Protein AF-A0A950E4J3-F1 (afdb_monomer)

Foldseek 3Di:
DVVVVVVVVVVVVVVVLVVLLVVLVVVLVVVLVVLVVVVVPDDVVVCVVDPPVVSVCCSPVVSVVSSVVSND

Mean predicted aligned error: 4.02 Å

Structure (mmCIF, N/CA/C/O backbone):
data_AF-A0A950E4J3-F1
#
_entry.id   AF-A0A950E4J3-F1
#
loop_
_atom_site.group_PDB
_atom_site.id
_atom_site.type_symbol
_atom_site.label_atom_id
_atom_site.label_alt_id
_atom_site.label_comp_id
_atom_site.label_asym_id
_atom_site.label_entity_id
_atom_site.label_seq_id
_atom_site.pdbx_PDB_ins_code
_atom_site.Cartn_x
_atom_site.Cartn_y
_atom_site.Cartn_z
_atom_site.occupancy
_atom_site.B_iso_or_equiv
_atom_site.auth_seq_id
_atom_site.auth_comp_id
_atom_site.auth_asym_id
_atom_site.auth_atom_id
_atom_site.pdbx_PDB_model_num
ATOM 1 N N . ALA A 1 1 ? 21.447 -3.789 -32.849 1.00 88.69 1 ALA A N 1
ATOM 2 C CA . ALA A 1 1 ? 21.400 -4.475 -31.540 1.00 88.69 1 ALA A CA 1
ATOM 3 C C . ALA A 1 1 ? 21.121 -3.495 -30.398 1.00 88.69 1 ALA A C 1
ATOM 5 O O . ALA A 1 1 ? 20.055 -3.596 -29.814 1.00 88.69 1 ALA A O 1
ATOM 6 N N . PHE A 1 2 ? 21.990 -2.504 -30.149 1.00 96.25 2 PHE A N 1
ATOM 7 C CA . PHE A 1 2 ? 21.866 -1.571 -29.012 1.00 96.25 2 PHE A CA 1
ATOM 8 C C . PHE A 1 2 ? 20.515 -0.832 -28.903 1.00 96.25 2 PHE A C 1
ATOM 10 O O . PHE A 1 2 ? 19.898 -0.833 -27.843 1.00 96.25 2 PHE A O 1
ATOM 17 N N . LEU A 1 3 ? 20.013 -0.249 -30.000 1.00 97.31 3 LEU A N 1
ATOM 18 C CA . LEU A 1 3 ? 18.724 0.466 -29.987 1.00 97.31 3 LEU A CA 1
ATOM 19 C C . LEU A 1 3 ? 17.536 -0.459 -29.695 1.00 97.31 3 LEU A C 1
ATOM 21 O O . LEU A 1 3 ? 16.600 -0.068 -29.008 1.00 97.31 3 LEU A O 1
ATOM 25 N N . VAL A 1 4 ? 17.599 -1.702 -30.180 1.00 97.38 4 VAL A N 1
ATOM 26 C CA . VAL A 1 4 ? 16.563 -2.710 -29.922 1.00 97.38 4 VAL A CA 1
ATOM 27 C C . VAL A 1 4 ? 16.581 -3.105 -28.447 1.00 97.38 4 VAL A C 1
ATOM 29 O O . VAL A 1 4 ? 15.534 -3.103 -27.813 1.00 97.38 4 VAL A O 1
ATOM 32 N N . SER A 1 5 ? 17.759 -3.373 -27.871 1.00 97.38 5 SER A N 1
ATOM 33 C CA . SER A 1 5 ? 17.871 -3.673 -26.438 1.00 97.38 5 SER A CA 1
ATOM 34 C C . SER A 1 5 ? 17.438 -2.501 -25.555 1.00 97.38 5 SER A C 1
ATOM 36 O O . SER A 1 5 ? 16.767 -2.724 -24.552 1.00 97.38 5 SER A O 1
ATOM 38 N N . ALA A 1 6 ? 17.759 -1.260 -25.937 1.00 97.69 6 ALA A N 1
ATOM 39 C CA . ALA A 1 6 ? 17.334 -0.069 -25.202 1.00 97.69 6 ALA A CA 1
ATOM 40 C C . ALA A 1 6 ? 15.806 0.099 -25.223 1.00 97.69 6 ALA A C 1
ATOM 42 O O . ALA A 1 6 ? 15.200 0.363 -24.187 1.00 97.69 6 ALA A O 1
ATOM 43 N N . LEU A 1 7 ? 15.175 -0.119 -26.381 1.00 98.12 7 LEU A N 1
ATOM 44 C CA . LEU A 1 7 ? 13.720 -0.069 -26.513 1.00 98.12 7 LEU A CA 1
ATOM 45 C C . LEU A 1 7 ? 13.034 -1.164 -25.685 1.00 98.12 7 LEU A C 1
ATOM 47 O O . LEU A 1 7 ? 12.076 -0.879 -24.972 1.00 98.12 7 LEU A O 1
ATOM 51 N N . VAL A 1 8 ? 13.541 -2.400 -25.744 1.00 98.31 8 VAL A N 1
ATOM 52 C CA . VAL A 1 8 ? 13.011 -3.521 -24.950 1.00 98.31 8 VAL A CA 1
ATOM 53 C C . VAL A 1 8 ? 13.100 -3.213 -23.458 1.00 98.31 8 VAL A C 1
ATOM 55 O O . VAL A 1 8 ? 12.123 -3.412 -22.741 1.00 98.31 8 VAL A O 1
ATOM 58 N N . TYR A 1 9 ? 14.234 -2.684 -22.995 1.00 98.00 9 TYR A N 1
ATOM 59 C CA . TYR A 1 9 ? 14.410 -2.296 -21.598 1.00 98.00 9 TYR A CA 1
ATOM 60 C C . TYR A 1 9 ? 13.419 -1.207 -21.168 1.00 98.00 9 TYR A C 1
ATOM 62 O O . TYR A 1 9 ? 12.768 -1.3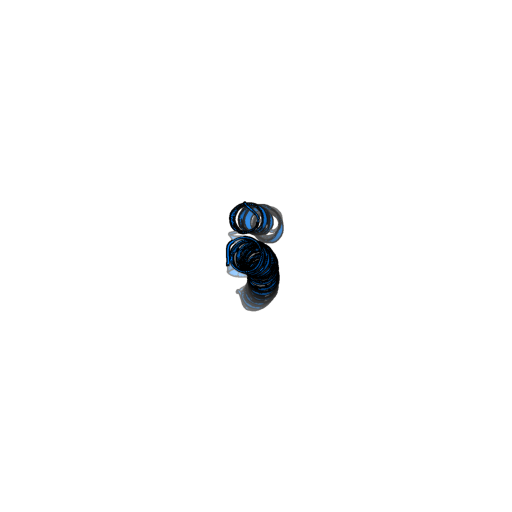51 -20.137 1.00 98.00 9 TYR A O 1
ATOM 70 N N . ALA A 1 10 ? 13.251 -0.152 -21.973 1.00 98.06 10 ALA A N 1
ATOM 71 C CA . ALA A 1 10 ? 12.329 0.939 -21.662 1.00 98.06 10 ALA A CA 1
ATOM 72 C C . ALA A 1 10 ? 10.874 0.454 -21.553 1.00 98.06 10 ALA A C 1
ATOM 74 O O . ALA A 1 10 ? 10.175 0.793 -20.600 1.00 98.06 10 ALA A O 1
ATOM 75 N N . VAL A 1 11 ? 10.431 -0.386 -22.495 1.00 98.38 11 VAL A N 1
ATOM 76 C CA . VAL A 1 11 ? 9.079 -0.965 -22.475 1.00 98.38 11 VAL A CA 1
ATOM 77 C C . VAL A 1 11 ? 8.900 -1.905 -21.285 1.00 98.38 11 VAL A C 1
ATOM 79 O O . VAL A 1 11 ? 7.881 -1.828 -20.604 1.00 98.38 11 VAL A O 1
ATOM 82 N N . ALA A 1 12 ? 9.879 -2.770 -21.009 1.00 98.06 12 ALA A N 1
ATOM 83 C CA . ALA A 1 12 ? 9.819 -3.696 -19.882 1.00 98.06 12 ALA A CA 1
ATOM 84 C C . ALA A 1 12 ? 9.769 -2.955 -18.538 1.00 98.06 12 ALA A C 1
ATOM 86 O O . ALA A 1 12 ? 8.953 -3.297 -17.688 1.00 98.06 12 ALA A O 1
ATOM 87 N N . SER A 1 13 ? 10.586 -1.912 -18.370 1.00 97.75 13 SER A N 1
ATOM 88 C CA . SER A 1 13 ? 10.592 -1.076 -17.168 1.00 97.75 13 SER A CA 1
ATOM 89 C C . SER A 1 13 ? 9.259 -0.352 -16.983 1.00 97.75 13 SER A C 1
ATOM 91 O O . SER A 1 13 ? 8.681 -0.423 -15.902 1.00 97.75 13 SER A O 1
ATOM 93 N N . TYR A 1 14 ? 8.717 0.260 -18.041 1.00 97.56 14 TYR A N 1
ATOM 94 C CA . TYR A 1 14 ? 7.406 0.908 -17.982 1.00 97.56 14 TYR A CA 1
ATOM 95 C C . TYR A 1 14 ? 6.289 -0.081 -17.622 1.00 97.56 14 TYR A C 1
ATOM 97 O O . TYR A 1 14 ? 5.470 0.189 -16.743 1.00 97.56 14 TYR A O 1
ATOM 105 N N . ALA A 1 15 ? 6.275 -1.250 -18.270 1.00 98.06 15 ALA A N 1
ATOM 106 C CA . ALA A 1 15 ? 5.298 -2.294 -17.992 1.00 98.06 15 ALA A CA 1
ATOM 107 C C . ALA A 1 15 ? 5.412 -2.802 -16.550 1.00 98.06 15 ALA A C 1
ATOM 109 O O . ALA A 1 15 ? 4.393 -2.985 -15.891 1.00 98.06 15 ALA A O 1
ATOM 110 N N . GLN A 1 16 ? 6.632 -2.991 -16.040 1.00 96.56 16 GLN A N 1
ATOM 111 C CA . GLN A 1 16 ? 6.864 -3.392 -14.657 1.00 96.56 16 GLN A CA 1
ATOM 112 C C . GLN A 1 16 ? 6.294 -2.361 -13.679 1.00 96.56 16 GLN A C 1
ATOM 114 O O . GLN A 1 16 ? 5.503 -2.739 -12.819 1.00 96.56 16 GLN A O 1
ATOM 119 N N . THR A 1 17 ? 6.637 -1.078 -13.824 1.00 94.81 17 THR A N 1
ATOM 120 C CA . THR A 1 17 ? 6.125 -0.008 -12.951 1.00 94.81 17 THR A CA 1
ATOM 121 C C . THR A 1 17 ? 4.598 0.050 -12.980 1.00 94.81 17 THR A C 1
ATOM 123 O O . THR A 1 17 ? 3.959 0.092 -11.931 1.00 94.81 17 THR A O 1
ATOM 126 N N . TYR A 1 18 ? 3.997 -0.029 -14.171 1.00 96.00 18 TYR A N 1
ATOM 127 C CA . TYR A 1 18 ? 2.543 -0.027 -14.315 1.00 96.00 18 TYR A CA 1
ATOM 128 C C . TYR A 1 18 ? 1.882 -1.234 -13.636 1.00 96.00 18 TYR A C 1
ATOM 130 O O . TYR A 1 18 ? 0.901 -1.081 -12.910 1.00 96.00 18 TYR A O 1
ATOM 138 N N . LEU A 1 19 ? 2.416 -2.441 -13.853 1.00 96.19 19 LEU A N 1
ATOM 139 C CA . LEU A 1 19 ? 1.868 -3.668 -13.277 1.00 96.19 19 LEU A CA 1
ATOM 140 C C . LEU A 1 19 ? 2.002 -3.689 -11.753 1.00 96.19 19 LEU A C 1
ATOM 142 O O . LEU A 1 19 ? 1.056 -4.089 -11.080 1.00 96.19 19 LEU A O 1
ATOM 146 N N . VAL A 1 20 ? 3.137 -3.239 -11.210 1.00 94.56 20 VAL A N 1
ATOM 147 C CA . VAL A 1 20 ? 3.349 -3.136 -9.759 1.00 94.56 20 VAL A CA 1
ATOM 148 C C . VAL A 1 20 ? 2.333 -2.177 -9.142 1.00 94.56 20 VAL A C 1
ATOM 150 O O . VAL A 1 20 ? 1.614 -2.580 -8.229 1.00 94.56 20 VAL A O 1
ATOM 153 N N . GLY A 1 21 ? 2.180 -0.970 -9.699 1.00 93.19 21 GLY A N 1
ATOM 154 C CA . GLY A 1 21 ? 1.180 -0.010 -9.222 1.00 93.19 21 GLY A CA 1
ATOM 155 C C . GLY A 1 21 ? -0.249 -0.557 -9.309 1.00 93.19 21 GLY A C 1
ATOM 156 O O . GLY A 1 21 ? -1.028 -0.447 -8.361 1.00 93.19 21 GLY A O 1
ATOM 157 N N . TRP A 1 22 ? -0.593 -1.232 -10.411 1.00 95.12 22 TRP A N 1
ATOM 158 C CA . TRP A 1 22 ? -1.912 -1.847 -10.584 1.00 95.12 22 TRP A CA 1
ATOM 159 C C . TRP A 1 22 ? -2.198 -2.948 -9.551 1.00 95.12 22 TRP A C 1
ATOM 161 O O . TRP A 1 22 ? -3.284 -2.982 -8.965 1.00 95.12 22 TRP A O 1
ATOM 171 N N . VAL A 1 23 ? -1.230 -3.835 -9.294 1.00 95.06 23 VAL A N 1
ATOM 172 C CA . VAL A 1 23 ? -1.358 -4.889 -8.274 1.00 95.06 23 VAL A CA 1
ATOM 173 C C . VAL A 1 23 ? -1.452 -4.283 -6.874 1.00 95.06 23 VAL A C 1
ATOM 175 O O . VAL A 1 23 ? -2.280 -4.737 -6.079 1.00 95.06 23 VAL A O 1
ATOM 178 N N . GLY A 1 24 ? -0.657 -3.254 -6.579 1.00 93.31 24 GLY A N 1
ATOM 179 C CA . GLY A 1 24 ? -0.666 -2.554 -5.296 1.00 93.31 24 GLY A CA 1
ATOM 180 C C . GLY A 1 24 ? -2.035 -1.965 -4.969 1.00 93.31 24 GLY A C 1
ATOM 181 O O . GLY A 1 24 ? -2.656 -2.338 -3.970 1.00 93.31 24 GLY A O 1
ATOM 182 N N . GLN A 1 25 ? -2.572 -1.160 -5.887 1.00 93.62 25 GLN A N 1
ATOM 183 C CA . GLN A 1 25 ? -3.897 -0.552 -5.752 1.00 93.62 25 GLN A 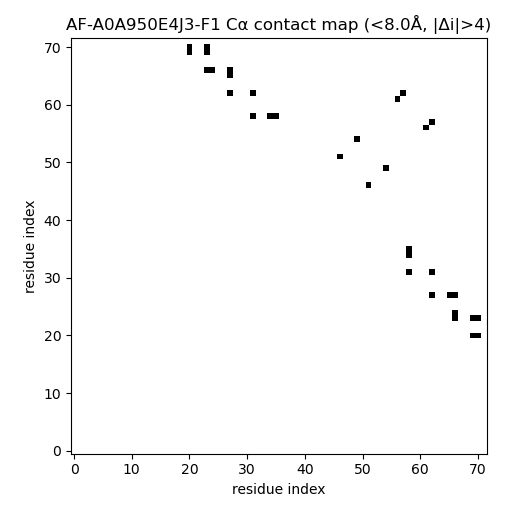CA 1
ATOM 184 C C . GLN A 1 25 ? -5.006 -1.599 -5.583 1.00 93.62 25 GLN A C 1
ATOM 186 O O . GLN A 1 25 ? -5.873 -1.475 -4.713 1.00 93.62 25 GLN A O 1
ATOM 191 N N . ARG A 1 26 ? -4.969 -2.682 -6.372 1.00 95.69 26 ARG A N 1
ATOM 192 C CA . ARG A 1 26 ? -5.971 -3.753 -6.274 1.00 95.69 26 ARG A CA 1
ATOM 193 C C . ARG A 1 26 ? -5.887 -4.506 -4.944 1.00 95.69 26 ARG A C 1
ATOM 195 O O . ARG A 1 26 ? -6.916 -4.843 -4.364 1.00 95.69 26 ARG A O 1
ATOM 202 N N . THR A 1 27 ? -4.678 -4.722 -4.433 1.00 95.19 27 THR A N 1
ATOM 203 C CA . THR A 1 27 ? -4.454 -5.378 -3.137 1.00 95.19 27 THR A CA 1
ATOM 204 C C . THR A 1 27 ? -4.975 -4.525 -1.980 1.00 95.19 27 THR A C 1
ATOM 206 O O . THR A 1 27 ? -5.641 -5.044 -1.083 1.00 95.19 27 THR A O 1
ATOM 209 N N . LEU A 1 28 ? -4.742 -3.211 -2.013 1.00 94.62 28 LEU A N 1
ATOM 210 C CA . LEU A 1 28 ? -5.242 -2.277 -0.998 1.00 94.62 28 LEU A CA 1
ATOM 211 C C . LEU A 1 28 ? -6.762 -2.148 -1.033 1.00 94.62 28 LEU A C 1
ATOM 213 O O . LEU A 1 28 ? -7.406 -2.118 0.019 1.00 94.62 28 LEU A O 1
ATOM 217 N N . GLN A 1 29 ? -7.354 -2.131 -2.228 1.00 95.44 29 GLN A N 1
ATOM 218 C CA . GLN A 1 29 ? -8.805 -2.167 -2.387 1.00 95.44 29 GLN A CA 1
ATOM 219 C C . GLN A 1 29 ? -9.400 -3.420 -1.730 1.00 95.44 29 GLN A C 1
ATOM 221 O O . GLN A 1 29 ? -10.323 -3.314 -0.917 1.00 95.44 29 GLN A O 1
ATOM 226 N N . ASP A 1 30 ? -8.844 -4.594 -2.029 1.00 96.81 30 ASP A N 1
ATOM 227 C CA . ASP A 1 30 ? -9.280 -5.858 -1.435 1.00 96.81 30 ASP A CA 1
ATOM 228 C C . ASP A 1 30 ? -9.111 -5.859 0.091 1.00 96.81 30 ASP A C 1
ATOM 230 O O . ASP A 1 30 ? -9.991 -6.335 0.816 1.00 96.81 30 ASP A O 1
ATOM 234 N N . LEU A 1 31 ? -8.012 -5.291 0.599 1.00 95.62 31 LEU A N 1
ATOM 235 C CA . LEU A 1 31 ? -7.766 -5.154 2.032 1.00 95.62 31 LEU A CA 1
ATOM 236 C C . LEU A 1 31 ? -8.840 -4.291 2.707 1.00 95.62 31 LEU A C 1
ATOM 238 O O . LEU A 1 31 ? -9.420 -4.729 3.703 1.00 95.62 31 LEU A O 1
ATOM 242 N N . ARG A 1 32 ? -9.156 -3.110 2.155 1.00 95.94 32 ARG A N 1
ATOM 243 C CA . ARG A 1 32 ? -10.203 -2.214 2.685 1.00 95.94 32 ARG A CA 1
ATOM 244 C C . ARG A 1 32 ? -11.552 -2.923 2.765 1.00 95.94 32 ARG A C 1
ATOM 246 O O . ARG A 1 32 ? -12.217 -2.870 3.799 1.00 95.94 32 ARG A O 1
ATOM 253 N N . VAL A 1 33 ? -11.931 -3.645 1.709 1.00 97.00 33 VAL A N 1
ATOM 254 C CA . VAL A 1 33 ? -13.191 -4.404 1.669 1.00 97.00 33 VAL A CA 1
ATOM 255 C C . VAL A 1 33 ? -13.210 -5.501 2.735 1.00 97.00 33 VAL A C 1
ATOM 257 O O . VAL A 1 33 ? -14.194 -5.632 3.468 1.00 97.00 33 VAL A O 1
ATOM 260 N N . ARG A 1 34 ? -12.125 -6.275 2.868 1.00 97.00 34 ARG A N 1
ATOM 261 C CA . ARG A 1 34 ? -12.028 -7.354 3.865 1.00 97.00 34 ARG A CA 1
ATOM 262 C C . ARG A 1 34 ? -12.051 -6.822 5.295 1.00 97.00 34 ARG A C 1
ATOM 264 O O . ARG A 1 34 ? -12.758 -7.390 6.124 1.00 97.00 34 ARG A O 1
ATOM 271 N N . LEU A 1 35 ? -11.325 -5.741 5.582 1.00 95.69 35 LEU A N 1
ATOM 272 C CA . LEU A 1 35 ? -11.320 -5.103 6.900 1.00 95.69 35 LEU A CA 1
ATOM 273 C C . LEU A 1 35 ? -12.710 -4.580 7.260 1.00 95.69 35 LEU A C 1
ATOM 275 O O . LEU A 1 35 ? -13.216 -4.885 8.338 1.00 95.69 35 LEU A O 1
ATOM 279 N N . PHE A 1 36 ? -13.368 -3.875 6.340 1.00 95.88 36 PHE A N 1
ATOM 280 C CA . PHE A 1 36 ? -14.718 -3.371 6.565 1.00 95.88 36 PHE A CA 1
ATOM 281 C C . PHE A 1 36 ? -15.724 -4.503 6.818 1.00 95.88 36 PHE A C 1
ATOM 283 O O . PHE A 1 36 ? -16.506 -4.447 7.769 1.00 95.88 36 PHE A O 1
ATOM 290 N N . ALA A 1 37 ? -15.672 -5.570 6.016 1.00 97.69 37 ALA A N 1
ATOM 291 C CA . ALA A 1 37 ? -16.521 -6.744 6.198 1.00 97.69 37 ALA A CA 1
ATOM 292 C C . ALA A 1 37 ? -16.232 -7.486 7.515 1.00 97.69 37 ALA A C 1
ATOM 294 O O . ALA A 1 37 ? -17.157 -7.994 8.151 1.00 97.69 37 ALA A O 1
ATOM 295 N N . HIS A 1 38 ? -14.966 -7.556 7.937 1.00 96.44 38 HIS A N 1
ATOM 296 C CA . HIS A 1 38 ? -14.580 -8.161 9.209 1.00 96.44 38 HIS A CA 1
ATOM 297 C C . HIS A 1 38 ? -15.121 -7.356 10.393 1.00 96.44 38 HIS A C 1
ATOM 299 O O . HIS A 1 38 ? -15.738 -7.933 11.287 1.00 96.44 38 HIS A O 1
ATOM 305 N N . LEU A 1 39 ? -14.972 -6.027 10.363 1.00 95.38 39 LEU A N 1
ATOM 306 C CA . LEU A 1 39 ? -15.498 -5.140 11.397 1.00 95.38 39 L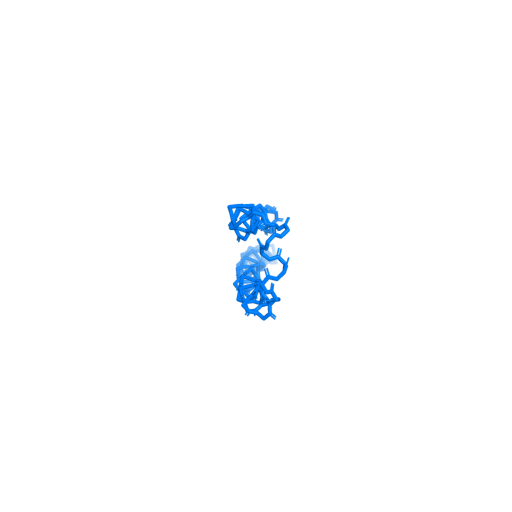EU A CA 1
ATOM 307 C C . LEU A 1 39 ? -17.014 -5.318 11.561 1.00 95.38 39 LEU A C 1
ATOM 309 O O . LEU A 1 39 ? -17.486 -5.531 12.677 1.00 95.38 39 LEU A O 1
ATOM 313 N N . GLN A 1 40 ? -17.782 -5.350 10.471 1.00 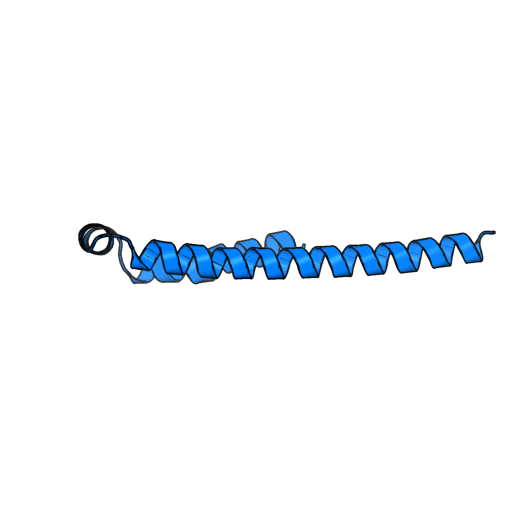95.31 40 GLN A N 1
ATOM 314 C CA . GLN A 1 40 ? -19.239 -5.550 10.539 1.00 95.31 40 GLN A CA 1
ATOM 315 C C . GLN A 1 40 ? -19.674 -6.854 11.231 1.00 95.31 40 GLN A C 1
ATOM 317 O O . GLN A 1 40 ? -20.796 -6.937 11.723 1.00 95.31 40 GLN A O 1
ATOM 322 N N . ARG A 1 41 ? -18.809 -7.875 11.277 1.00 96.81 41 ARG A N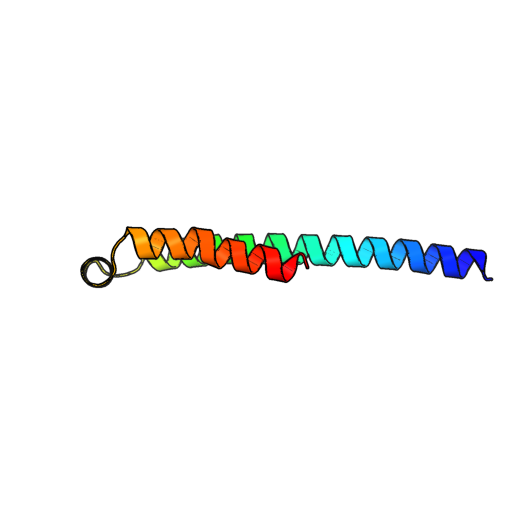 1
ATOM 323 C CA . ARG A 1 41 ? -19.097 -9.173 11.910 1.00 96.81 41 ARG A CA 1
ATOM 324 C C . ARG A 1 41 ? -18.648 -9.252 13.370 1.00 96.81 41 ARG A C 1
ATOM 326 O O . ARG A 1 41 ? -18.958 -10.237 14.039 1.00 96.81 41 ARG A O 1
ATOM 333 N N . LEU A 1 42 ? -17.906 -8.263 13.871 1.00 95.88 42 LEU A N 1
ATOM 334 C CA . LEU A 1 42 ? 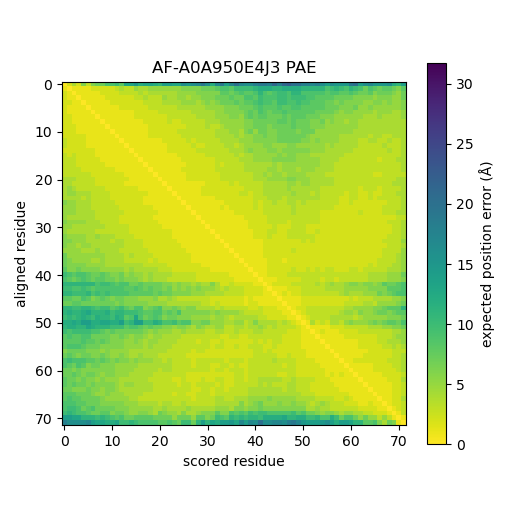-17.449 -8.244 15.259 1.00 95.88 42 LEU A CA 1
ATOM 335 C C . LEU A 1 42 ? -18.601 -7.952 16.222 1.00 95.88 42 LEU A C 1
ATOM 337 O O . LEU A 1 42 ? -19.533 -7.208 15.925 1.00 95.88 42 LEU A O 1
ATOM 341 N N . SER A 1 43 ? -18.516 -8.533 17.418 1.00 95.62 43 SER A N 1
ATOM 342 C CA . SER A 1 43 ? -19.533 -8.352 18.450 1.00 95.62 43 SER A CA 1
ATOM 343 C C . SER A 1 43 ? -19.541 -6.928 19.009 1.00 95.62 43 SER A C 1
ATOM 345 O O . SER A 1 43 ? -18.518 -6.250 19.068 1.00 95.62 43 SER A O 1
ATOM 347 N N . ILE A 1 44 ? -20.685 -6.497 19.541 1.00 92.06 44 ILE A N 1
ATOM 348 C CA . ILE A 1 44 ? -20.833 -5.201 20.231 1.00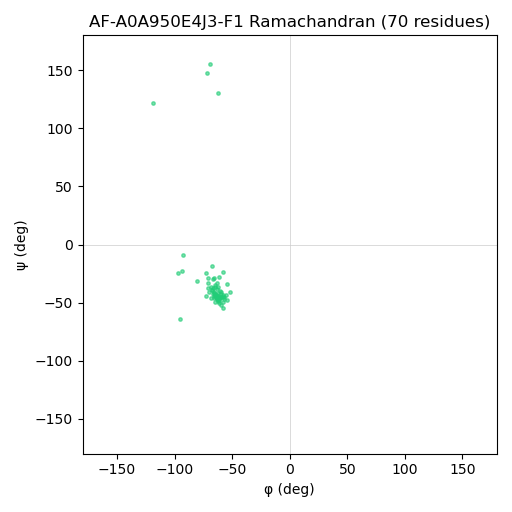 92.06 44 ILE A CA 1
ATOM 349 C C . ILE A 1 44 ? -19.813 -5.040 21.375 1.00 92.06 44 ILE A C 1
ATOM 351 O O . ILE A 1 44 ? -19.284 -3.952 21.598 1.00 92.06 44 ILE A O 1
ATOM 355 N N . GLY A 1 45 ? -19.452 -6.134 22.056 1.00 95.06 45 GLY A N 1
ATOM 356 C CA . GLY A 1 45 ? -18.428 -6.121 23.105 1.00 95.06 45 GLY A CA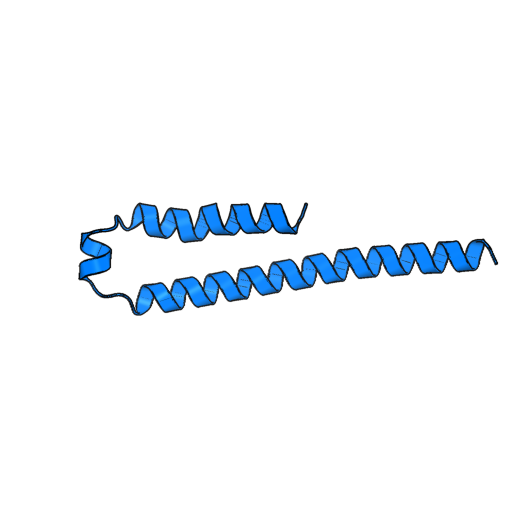 1
ATOM 357 C C . GLY A 1 45 ? -17.036 -5.701 22.611 1.00 95.06 45 GLY A C 1
ATOM 358 O O . GLY A 1 45 ? -16.271 -5.121 23.379 1.00 95.06 45 GLY A O 1
ATOM 359 N N . PHE A 1 46 ? -16.703 -5.939 21.337 1.00 94.62 46 PHE A N 1
ATOM 360 C CA . PHE A 1 46 ? -15.475 -5.418 20.727 1.00 94.62 46 PHE A CA 1
ATOM 361 C C . PHE A 1 46 ? -15.491 -3.885 20.666 1.00 94.62 46 PHE A C 1
ATOM 363 O O . PHE A 1 46 ? -14.514 -3.251 21.066 1.00 94.62 46 PHE A O 1
ATOM 370 N N . TYR A 1 47 ? -16.611 -3.299 20.244 1.00 94.12 47 TYR A N 1
ATOM 371 C CA . TYR A 1 47 ? -16.795 -1.850 20.120 1.00 94.12 47 TYR A CA 1
ATOM 372 C C . TYR A 1 47 ? -16.928 -1.131 21.465 1.00 94.12 47 TYR A C 1
ATOM 374 O O . TYR A 1 47 ? -16.586 0.040 21.578 1.00 94.12 47 TYR A O 1
ATOM 382 N N . SER A 1 48 ? -17.354 -1.832 22.517 1.00 92.06 48 SER A N 1
ATOM 383 C CA . SER A 1 48 ? -17.314 -1.290 23.880 1.00 92.06 48 SER A CA 1
ATOM 384 C C . SER A 1 48 ? -15.887 -1.183 24.434 1.00 92.06 48 SER A C 1
ATOM 386 O O . SER A 1 48 ? -15.636 -0.338 25.289 1.00 92.06 48 SER A O 1
ATOM 388 N N . ARG A 1 49 ? -14.961 -2.044 23.986 1.00 93.19 49 ARG A N 1
ATOM 389 C CA . ARG A 1 49 ? -13.556 -2.063 24.438 1.00 93.19 49 ARG A CA 1
ATOM 390 C C . ARG A 1 49 ? -12.625 -1.235 23.554 1.00 93.19 49 ARG A C 1
ATOM 392 O O . ARG A 1 49 ? -11.573 -0.807 24.018 1.00 93.19 49 ARG A O 1
ATOM 399 N N . ASN A 1 50 ? -13.006 -0.999 22.301 1.00 92.25 50 ASN A N 1
ATOM 400 C CA . ASN A 1 50 ? -12.214 -0.263 21.320 1.00 92.25 50 ASN A CA 1
ATOM 401 C C . ASN A 1 50 ? -12.973 0.980 20.859 1.00 92.25 50 ASN A C 1
ATOM 403 O O . ASN A 1 50 ? -14.067 0.879 20.310 1.00 92.25 50 ASN A O 1
ATOM 407 N N . ARG A 1 51 ? -12.380 2.163 21.042 1.00 91.88 51 ARG A N 1
ATOM 408 C CA . ARG A 1 51 ? -13.007 3.431 20.642 1.00 91.88 51 ARG A CA 1
ATOM 409 C C . ARG A 1 51 ? -13.228 3.460 19.127 1.00 91.88 51 ARG A C 1
ATOM 411 O O . ARG A 1 51 ? -12.279 3.257 18.372 1.00 91.88 51 ARG A O 1
ATOM 418 N N . ALA A 1 52 ? -14.440 3.809 18.694 1.00 89.50 52 ALA A N 1
ATOM 419 C CA . ALA A 1 52 ? -14.804 3.890 17.276 1.00 89.50 52 ALA A CA 1
ATOM 420 C C . ALA A 1 52 ? -13.824 4.748 16.451 1.00 89.50 52 ALA A C 1
ATOM 422 O O . ALA A 1 52 ? -13.409 4.339 15.373 1.00 89.50 52 ALA A O 1
ATOM 423 N N . GLY A 1 53 ? -13.367 5.883 16.994 1.00 92.56 53 GLY A N 1
ATOM 424 C CA . GLY A 1 53 ? -12.388 6.744 16.319 1.00 92.56 53 GLY A CA 1
ATOM 425 C C . GLY A 1 53 ? -11.027 6.081 16.074 1.00 92.56 53 GLY A C 1
ATOM 426 O O . GLY A 1 53 ? -10.411 6.327 15.044 1.00 92.56 53 GLY A O 1
ATOM 427 N N . VAL A 1 54 ? -10.576 5.190 16.967 1.00 93.81 54 VAL A N 1
ATOM 428 C CA . VAL A 1 54 ? -9.326 4.433 16.765 1.00 93.81 54 VAL A CA 1
ATOM 429 C C . VAL A 1 54 ? -9.501 3.418 15.640 1.00 93.81 54 VAL A C 1
ATOM 431 O O . VAL A 1 54 ? -8.614 3.272 14.811 1.00 93.81 54 VAL A O 1
ATOM 434 N N . ILE A 1 55 ? -10.655 2.749 15.581 1.00 93.81 55 ILE A N 1
ATOM 435 C CA . ILE A 1 55 ? -10.964 1.781 14.521 1.00 93.81 55 ILE A CA 1
ATOM 436 C C . ILE A 1 55 ? -10.989 2.476 13.155 1.00 93.81 55 ILE A C 1
ATOM 438 O O . ILE A 1 55 ? -10.368 1.988 12.215 1.00 93.81 55 ILE A O 1
ATOM 442 N N . ILE A 1 56 ? -11.660 3.628 13.063 1.00 93.44 56 ILE A N 1
ATOM 443 C CA . ILE A 1 56 ? -11.727 4.423 11.829 1.00 93.44 56 ILE A CA 1
ATOM 444 C C . ILE A 1 56 ? -10.329 4.901 11.428 1.00 93.44 56 ILE A C 1
ATOM 446 O O . ILE A 1 56 ? -9.934 4.678 10.291 1.00 93.44 56 ILE A O 1
ATOM 450 N N . SER A 1 57 ? -9.563 5.467 12.370 1.00 95.88 57 SER A N 1
ATOM 451 C CA . SER A 1 57 ? -8.194 5.941 12.124 1.00 95.88 57 SER A CA 1
ATOM 452 C C . SER A 1 57 ? -7.297 4.842 11.557 1.00 95.88 57 SER A C 1
ATOM 454 O O . SER A 1 57 ? -6.587 5.079 10.592 1.00 95.88 57 SER A O 1
ATOM 456 N N . ARG A 1 58 ? -7.369 3.617 12.089 1.00 93.81 58 ARG A N 1
ATOM 457 C CA . ARG A 1 58 ? -6.591 2.491 11.550 1.00 93.81 58 ARG A CA 1
ATOM 458 C C . ARG A 1 58 ? -7.057 2.072 10.155 1.00 93.81 58 ARG A C 1
ATOM 460 O O . ARG A 1 58 ? -6.243 1.761 9.299 1.00 93.81 58 ARG A O 1
ATOM 467 N N . MET A 1 59 ? -8.365 2.072 9.903 1.00 92.88 59 MET A N 1
ATOM 468 C CA . MET A 1 59 ? -8.906 1.742 8.579 1.00 92.88 59 MET A CA 1
ATOM 469 C C . MET A 1 59 ? -8.528 2.758 7.497 1.00 92.88 59 MET A C 1
ATOM 471 O O . MET A 1 59 ? -8.480 2.386 6.327 1.00 92.88 59 MET A O 1
ATOM 475 N N . THR A 1 60 ? -8.308 4.021 7.865 1.00 92.12 60 THR A N 1
ATOM 476 C CA . THR A 1 60 ? -7.913 5.071 6.923 1.00 92.12 60 THR A CA 1
ATOM 477 C C . THR A 1 60 ? -6.401 5.244 6.901 1.00 92.12 60 THR A C 1
ATOM 479 O O . THR A 1 60 ? -5.778 4.929 5.897 1.00 92.12 60 THR A O 1
ATOM 482 N N . ASN A 1 61 ? -5.806 5.655 8.020 1.00 95.06 61 ASN A N 1
ATOM 483 C CA . ASN A 1 61 ? -4.417 6.096 8.095 1.00 95.06 61 ASN A CA 1
ATOM 484 C C . ASN A 1 61 ? -3.436 4.930 7.976 1.00 95.06 61 ASN A C 1
ATOM 486 O O . ASN A 1 61 ? -2.472 5.037 7.230 1.00 95.06 61 ASN A O 1
ATOM 490 N N . ASP A 1 62 ? -3.673 3.804 8.662 1.00 94.69 62 ASP A N 1
ATOM 491 C CA . ASP A 1 62 ? -2.745 2.667 8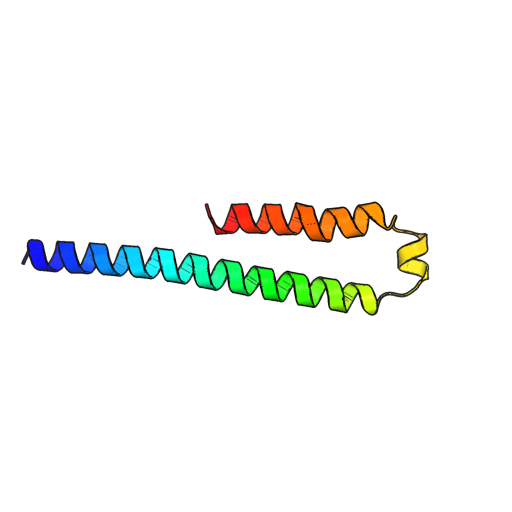.555 1.00 94.69 62 ASP A CA 1
ATOM 492 C C . ASP A 1 62 ? -2.818 2.053 7.149 1.00 94.69 62 ASP A C 1
ATOM 494 O O . ASP A 1 62 ? -1.804 1.642 6.595 1.00 94.69 62 ASP A O 1
ATOM 498 N N . VAL A 1 63 ? -4.010 2.016 6.541 1.00 91.88 63 VAL A N 1
ATOM 499 C CA . VAL A 1 63 ? -4.177 1.516 5.167 1.00 91.88 63 VAL A CA 1
ATOM 500 C C . VAL A 1 63 ? -3.579 2.476 4.135 1.00 91.88 63 VAL A C 1
ATOM 502 O O . VAL A 1 63 ? -3.073 2.024 3.117 1.00 91.88 63 VAL A O 1
ATOM 505 N N . GLU A 1 64 ? -3.623 3.781 4.377 1.00 91.69 64 GLU A N 1
ATOM 506 C CA . GLU A 1 64 ? -2.959 4.789 3.545 1.00 91.69 64 GLU A CA 1
ATOM 507 C C . GLU A 1 64 ? -1.434 4.748 3.703 1.00 91.69 64 GLU A C 1
ATOM 509 O O . GLU A 1 64 ? -0.712 4.837 2.718 1.00 91.69 64 GLU A O 1
ATOM 514 N N . ALA A 1 65 ? -0.921 4.498 4.909 1.00 92.81 65 ALA A N 1
ATOM 515 C CA . ALA A 1 65 ? 0.504 4.251 5.112 1.00 92.81 65 ALA A CA 1
ATOM 516 C C . ALA A 1 65 ? 0.978 2.994 4.359 1.00 92.81 65 ALA A C 1
ATOM 518 O O . ALA A 1 65 ? 2.076 2.978 3.811 1.00 92.81 65 ALA A O 1
ATOM 519 N N . LEU A 1 66 ? 0.143 1.948 4.284 1.00 90.31 66 LEU A N 1
ATOM 520 C CA . LEU A 1 66 ? 0.417 0.779 3.441 1.00 90.31 66 LEU A CA 1
ATOM 521 C C . LEU A 1 66 ? 0.394 1.103 1.939 1.00 90.31 66 LEU A C 1
ATOM 523 O O . LEU A 1 66 ? 1.095 0.434 1.190 1.00 90.31 66 LEU A O 1
ATOM 527 N N . ASP A 1 67 ? -0.391 2.092 1.507 1.00 89.19 67 ASP A N 1
ATOM 528 C CA . ASP A 1 67 ? -0.418 2.572 0.117 1.00 89.19 67 ASP A CA 1
ATOM 529 C C . ASP A 1 67 ? 0.927 3.190 -0.265 1.00 89.19 67 ASP A C 1
ATOM 531 O O . ASP A 1 67 ? 1.564 2.759 -1.222 1.00 89.19 67 ASP A O 1
ATOM 535 N N . GLN A 1 68 ? 1.423 4.091 0.584 1.00 88.75 68 GLN A N 1
ATOM 536 C CA . GLN A 1 68 ? 2.709 4.765 0.388 1.00 88.75 68 GLN A CA 1
ATOM 537 C C . GLN A 1 68 ? 3.880 3.775 0.327 1.00 88.75 68 GLN A C 1
ATOM 539 O O . GLN A 1 68 ? 4.738 3.892 -0.536 1.00 88.75 68 GLN A O 1
ATOM 544 N N . LEU A 1 69 ? 3.881 2.743 1.179 1.00 87.31 69 LEU A N 1
ATOM 545 C CA . LEU A 1 69 ? 4.924 1.706 1.169 1.00 87.31 69 LEU A CA 1
ATOM 546 C C . LEU A 1 69 ? 4.921 0.809 -0.078 1.00 87.31 69 LEU A C 1
ATOM 548 O O . LEU A 1 69 ? 5.885 0.078 -0.290 1.00 87.31 69 LEU A O 1
ATOM 552 N N . VAL A 1 70 ? 3.817 0.764 -0.824 1.00 82.25 70 VAL A N 1
ATOM 553 C CA . VAL A 1 70 ? 3.688 -0.045 -2.047 1.00 82.25 70 VAL A CA 1
ATOM 554 C C . VAL A 1 70 ? 3.951 0.793 -3.299 1.00 82.25 70 VAL A C 1
ATOM 556 O O . VAL A 1 70 ? 4.307 0.235 -4.338 1.00 82.25 70 VAL A O 1
ATOM 559 N N . GLU A 1 71 ? 3.745 2.107 -3.211 1.00 75.75 71 GLU A N 1
ATOM 560 C CA . GLU A 1 71 ? 4.032 3.061 -4.281 1.00 75.75 71 GLU A CA 1
ATOM 561 C C . GLU A 1 71 ? 5.526 3.441 -4.359 1.00 75.75 71 GLU A C 1
ATOM 563 O O . GLU A 1 71 ? 6.015 3.672 -5.468 1.00 75.75 71 GLU A O 1
ATOM 568 N N . ASP A 1 72 ? 6.236 3.444 -3.221 1.00 66.00 72 ASP A N 1
ATOM 569 C CA . ASP A 1 72 ? 7.694 3.661 -3.101 1.00 66.00 72 ASP A CA 1
ATOM 570 C C . ASP A 1 72 ? 8.546 2.436 -3.509 1.00 66.00 72 ASP A C 1
ATOM 572 O O . ASP A 1 72 ? 9.589 2.636 -4.184 1.00 66.00 72 ASP A O 1
#

Nearest PDB structures (foldseek):
  8t3k-assembly1_D  TM=8.550E-01  e=9.339E-03  Bacillus subtilis subsp. subtilis str. 168
  8chb-assembly1_B  TM=8.462E-01  e=6.710E-02  Bacillus subtilis
  4q4j-assembly1_A  TM=8.250E-01  e=9.954E-02  Thermotoga maritima MSB8
  6yvv-assembly1_A  TM=4.823E-01  e=9.917E+00  Saccharomyces cerevisiae S288C

Solvent-accessible surface area (backbone atoms only — not comparable to full-atom values): 4102 Å² total; per-residue (Å²): 107,69,70,59,54,51,50,52,49,53,53,50,52,52,51,49,56,53,50,49,49,53,52,42,55,52,50,52,52,51,47,54,54,52,51,53,57,51,58,74,70,54,56,70,70,55,57,76,76,39,59,66,68,59,55,50,46,46,67,48,54,54,49,48,54,54,46,53,69,60,74,109

Secondary structure (DSSP, 8-state):
-HHHHHHHHHHHHHHHHHHHHHHHHHHHHHHHHHHHHHHHHS-HHHHHHS-HHHHHHIIIIIHHHHHHHHH-

Radius of gyration: 19.54 Å; Cα contacts (8 Å, |Δi|>4): 17; chains: 1; bounding box: 43×16×56 Å

Sequence (72 aa):
AFLVSALVYAVASYAQTYLVGWVGQRTLQDLRVRLFAHLQRLSIGFYSRNRAGVIISRMTNDVEALDQLVED

pLDDT: mean 93.92, std 4.94, range [66.0, 98.38]